Protein AF-A0A2H0QQH8-F1 (afdb_monomer_lite)

Structure (mmCIF, N/CA/C/O backbone):
data_AF-A0A2H0QQH8-F1
#
_entry.id   AF-A0A2H0QQH8-F1
#
loop_
_atom_site.group_PDB
_atom_site.id
_atom_site.type_symbol
_atom_site.label_atom_id
_atom_site.label_alt_id
_atom_site.label_comp_id
_atom_site.label_asym_id
_atom_site.label_entity_id
_atom_site.label_seq_id
_atom_site.pdbx_PDB_ins_code
_atom_site.Cartn_x
_atom_site.Cartn_y
_atom_site.Cartn_z
_atom_site.occupancy
_atom_site.B_iso_or_equiv
_atom_site.auth_seq_id
_atom_site.auth_comp_id
_atom_site.auth_asym_id
_atom_site.auth_atom_id
_atom_site.pdbx_PDB_model_num
ATOM 1 N N . MET A 1 1 ? -56.353 -37.636 34.620 1.00 41.72 1 MET A N 1
ATOM 2 C CA . MET A 1 1 ? -55.478 -37.138 33.535 1.00 41.72 1 MET A CA 1
ATOM 3 C C . MET A 1 1 ? -55.212 -35.662 33.787 1.00 41.72 1 MET A C 1
ATOM 5 O O . MET A 1 1 ? -56.107 -34.849 33.610 1.00 41.72 1 MET A O 1
ATOM 9 N N . ALA A 1 2 ? -54.040 -35.336 34.336 1.00 43.81 2 ALA A N 1
ATOM 10 C CA . ALA A 1 2 ? -53.692 -33.980 34.748 1.00 43.81 2 ALA A CA 1
ATOM 11 C C . ALA A 1 2 ? -53.151 -33.189 33.550 1.00 43.81 2 ALA A C 1
ATOM 13 O O . ALA A 1 2 ? -52.056 -33.462 33.059 1.00 43.81 2 ALA A O 1
ATOM 14 N N . ALA A 1 3 ? -53.923 -32.209 33.084 1.00 53.69 3 ALA A N 1
ATOM 15 C CA . ALA A 1 3 ? -53.456 -31.213 32.134 1.00 53.69 3 ALA A CA 1
ATOM 16 C C . ALA A 1 3 ? -52.394 -30.338 32.822 1.00 53.69 3 ALA A C 1
ATOM 18 O O . ALA A 1 3 ? -52.712 -29.470 33.637 1.00 53.69 3 ALA A O 1
ATOM 19 N N . ARG A 1 4 ? -51.112 -30.594 32.529 1.00 53.16 4 ARG A N 1
ATOM 20 C CA . ARG A 1 4 ? -50.001 -29.728 32.942 1.00 53.16 4 ARG A CA 1
ATOM 21 C C . ARG A 1 4 ? -50.164 -28.368 32.264 1.00 53.16 4 ARG A C 1
ATOM 23 O O . ARG A 1 4 ? -49.861 -28.195 31.088 1.00 53.16 4 ARG A O 1
ATOM 30 N N . LYS A 1 5 ? -50.657 -27.409 33.042 1.00 56.50 5 LYS A N 1
ATOM 31 C CA . LYS A 1 5 ? -50.726 -25.982 32.732 1.00 56.50 5 LYS A CA 1
ATOM 32 C C . LYS A 1 5 ? -49.295 -25.471 32.515 1.00 56.50 5 LYS A C 1
ATOM 34 O O . LYS A 1 5 ? -48.563 -25.261 33.477 1.00 56.50 5 LYS A O 1
ATOM 39 N N . LYS A 1 6 ? -48.878 -25.329 31.254 1.00 58.06 6 LYS A N 1
ATOM 40 C CA . LYS A 1 6 ? -47.617 -24.684 30.862 1.00 58.06 6 LYS A CA 1
ATOM 41 C C . LYS A 1 6 ? -47.768 -23.193 31.189 1.00 58.06 6 LYS A C 1
ATOM 43 O O . LYS A 1 6 ? -48.377 -22.448 30.429 1.00 58.06 6 LYS A O 1
ATOM 48 N N . GLN A 1 7 ? -47.368 -22.800 32.397 1.00 55.66 7 GLN A N 1
ATOM 49 C CA . GLN A 1 7 ? -47.379 -21.404 32.825 1.00 55.66 7 GLN A CA 1
ATOM 50 C C . GLN A 1 7 ? -46.364 -20.626 31.986 1.00 55.66 7 GLN A C 1
ATOM 52 O O . GLN A 1 7 ? -45.217 -21.034 31.841 1.00 55.66 7 GLN A O 1
ATOM 57 N N . ASN A 1 8 ? -46.840 -19.529 31.406 1.00 56.12 8 ASN A N 1
ATOM 58 C CA . ASN A 1 8 ? -46.080 -18.584 30.605 1.00 56.12 8 ASN A CA 1
ATOM 59 C C . ASN A 1 8 ? -44.940 -17.970 31.434 1.00 56.12 8 ASN A C 1
ATOM 61 O O . ASN A 1 8 ? -45.173 -17.048 32.213 1.00 56.12 8 ASN A O 1
ATOM 65 N N . GLU A 1 9 ? -43.710 -18.438 31.241 1.00 56.53 9 GLU A N 1
ATOM 66 C CA . GLU A 1 9 ? -42.506 -17.689 31.609 1.00 56.53 9 GLU A CA 1
ATOM 67 C C . GLU A 1 9 ? -42.153 -16.716 30.478 1.00 56.53 9 GLU A C 1
ATOM 69 O O . GLU A 1 9 ? -41.219 -16.931 29.719 1.00 56.53 9 GLU A O 1
ATOM 74 N N . PHE A 1 10 ? -42.910 -15.628 30.357 1.00 56.72 10 PHE A N 1
ATOM 75 C CA . PHE A 1 10 ? -42.418 -14.414 29.702 1.00 56.72 10 PHE A CA 1
ATOM 76 C C . PHE A 1 10 ? -42.265 -13.361 30.794 1.00 56.72 10 PHE A C 1
ATOM 78 O O . PHE A 1 10 ? -43.148 -12.539 31.043 1.00 56.72 10 PHE A O 1
ATOM 85 N N . LYS A 1 11 ? -41.159 -13.471 31.538 1.00 59.09 11 LYS A N 1
ATOM 86 C CA . LYS A 1 11 ? -40.723 -12.451 32.493 1.00 59.09 11 LYS A CA 1
ATOM 87 C C . LYS A 1 11 ? -40.411 -11.182 31.698 1.00 59.09 11 LYS A C 1
ATOM 89 O O . LYS A 1 11 ? -39.535 -11.213 30.854 1.00 59.09 11 LYS A O 1
ATOM 94 N N . ASN A 1 12 ? -41.154 -10.107 31.962 1.00 64.25 12 ASN A N 1
ATOM 95 C CA . ASN A 1 12 ? -40.902 -8.712 31.566 1.00 64.25 12 ASN A CA 1
ATOM 96 C C . ASN A 1 12 ? -39.678 -8.458 30.649 1.00 64.25 12 ASN A C 1
ATOM 98 O O . ASN A 1 12 ? -38.614 -8.073 31.117 1.00 64.25 12 ASN A O 1
ATOM 102 N N . GLU A 1 13 ? -39.889 -8.536 29.335 1.00 68.94 13 GLU A N 1
ATOM 103 C CA . GLU A 1 13 ? -38.943 -8.130 28.271 1.00 68.94 13 GLU A CA 1
ATOM 104 C C . GLU A 1 13 ? -38.786 -6.592 28.156 1.00 68.94 13 GLU A C 1
ATOM 106 O O . GLU A 1 13 ? -38.030 -6.063 27.336 1.00 68.94 13 GLU A O 1
ATOM 111 N N . LYS A 1 14 ? -39.530 -5.826 28.969 1.00 69.25 14 LYS A N 1
ATOM 112 C CA . LYS A 1 14 ? -39.480 -4.359 28.989 1.00 69.25 14 LYS A CA 1
ATOM 113 C C . LYS A 1 14 ? -38.137 -3.898 29.557 1.00 69.25 14 LYS A C 1
ATOM 115 O O . LYS A 1 14 ? -37.960 -3.848 30.768 1.00 69.25 14 LYS A O 1
ATOM 120 N N . GLY A 1 15 ? -37.212 -3.542 28.671 1.00 72.75 15 GLY A N 1
ATOM 121 C CA . GLY A 1 15 ? -35.883 -3.027 29.019 1.00 72.75 15 GLY A CA 1
ATOM 122 C C . GLY A 1 15 ? -34.725 -3.891 28.524 1.00 72.75 15 GLY A C 1
ATOM 123 O O . GLY A 1 15 ? -33.603 -3.393 28.471 1.00 72.75 15 GLY A O 1
ATOM 124 N N . GLN A 1 16 ? -34.987 -5.122 28.069 1.00 84.50 16 GLN A N 1
ATOM 125 C CA . GLN A 1 16 ? -33.960 -5.978 27.466 1.00 84.50 16 GLN A CA 1
ATOM 126 C C . GLN A 1 16 ? -33.344 -5.318 26.229 1.00 84.50 16 GLN A C 1
ATOM 128 O O . GLN A 1 16 ? -32.126 -5.239 26.128 1.00 84.50 16 GLN A O 1
ATOM 133 N N . ALA A 1 17 ? -34.171 -4.724 25.365 1.00 87.62 17 ALA A N 1
ATOM 134 C CA . ALA A 1 17 ? -33.704 -3.998 24.183 1.00 87.62 17 ALA A CA 1
ATOM 135 C C . ALA A 1 17 ? -32.832 -2.771 24.521 1.00 87.62 17 ALA A C 1
ATOM 137 O O . ALA A 1 17 ? -31.917 -2.436 23.775 1.00 87.62 17 ALA A O 1
ATOM 138 N N . LEU A 1 18 ? -33.089 -2.100 25.651 1.00 87.62 18 LEU A N 1
ATOM 139 C CA . LEU A 1 18 ? -32.275 -0.963 26.091 1.00 87.62 18 LEU A CA 1
ATOM 140 C C . LEU A 1 18 ? -30.903 -1.439 26.585 1.00 87.62 18 LEU A C 1
ATOM 142 O O . LEU A 1 18 ? -29.883 -0.845 26.249 1.00 87.62 18 LEU A O 1
ATOM 146 N N . PHE A 1 19 ? -30.879 -2.526 27.359 1.00 89.06 19 PHE A N 1
ATOM 147 C CA . PHE A 1 19 ? -29.640 -3.147 27.820 1.00 89.06 19 PHE A CA 1
ATOM 148 C C . PHE A 1 19 ? -28.813 -3.686 26.646 1.00 89.06 19 PHE A C 1
ATOM 150 O O . PHE A 1 19 ? -27.620 -3.411 26.547 1.00 89.06 19 PHE A O 1
ATOM 157 N N . GLU A 1 20 ? -29.466 -4.382 25.718 1.00 88.81 20 GLU A N 1
ATOM 158 C CA . GLU A 1 20 ? -28.867 -4.908 24.496 1.00 88.81 20 GLU A CA 1
ATOM 159 C C . GLU A 1 20 ? -28.252 -3.785 23.644 1.00 88.81 20 GLU A C 1
ATOM 161 O O . GLU A 1 20 ? -27.102 -3.890 23.220 1.00 88.81 20 GLU A O 1
ATOM 166 N N . LEU A 1 21 ? -28.951 -2.655 23.487 1.00 90.31 21 LEU A N 1
ATOM 167 C CA . LEU A 1 21 ? -28.426 -1.481 22.789 1.00 90.31 21 LEU A CA 1
ATOM 168 C C . LEU A 1 21 ? -27.178 -0.901 23.470 1.00 90.31 21 LEU A C 1
ATOM 170 O O . LEU A 1 21 ? -26.209 -0.590 22.783 1.00 90.31 21 LEU A O 1
ATOM 174 N N . ILE A 1 22 ? -27.175 -0.763 24.800 1.00 92.19 22 ILE A N 1
ATOM 175 C CA . ILE A 1 22 ? -26.024 -0.228 25.550 1.00 92.19 22 ILE A CA 1
ATOM 176 C C . ILE A 1 22 ? -24.794 -1.130 25.385 1.00 92.19 22 ILE A C 1
ATOM 178 O O . ILE A 1 22 ? -23.678 -0.627 25.263 1.00 92.19 22 ILE A O 1
ATOM 182 N N . VAL A 1 23 ? -24.993 -2.449 25.340 1.00 90.31 23 VAL A N 1
ATOM 183 C CA . VAL A 1 23 ? -23.909 -3.423 25.157 1.00 90.31 23 VAL A CA 1
ATOM 184 C C . VAL A 1 23 ? -23.419 -3.467 23.704 1.00 90.31 23 VAL A C 1
ATOM 186 O O . VAL A 1 23 ? -22.214 -3.566 23.474 1.00 90.31 23 VAL A O 1
ATOM 189 N N . PHE A 1 24 ? -24.307 -3.353 22.712 1.00 93.50 24 PHE A N 1
ATOM 190 C CA . PHE A 1 24 ? -23.922 -3.424 21.297 1.00 93.50 24 PHE A CA 1
ATOM 191 C C . PHE A 1 24 ? -23.419 -2.107 20.703 1.00 93.50 24 PHE A C 1
ATOM 193 O O . PHE A 1 24 ? -22.660 -2.129 19.733 1.00 93.50 24 PHE A O 1
ATOM 200 N N . LEU A 1 25 ? -23.798 -0.955 21.255 1.00 92.19 25 LEU A N 1
ATOM 201 C CA . LEU A 1 25 ? -23.405 0.347 20.713 1.00 92.19 25 LEU A CA 1
ATOM 202 C C . LEU A 1 25 ? -21.871 0.537 20.630 1.00 92.19 25 LEU A C 1
ATOM 204 O O . LEU A 1 25 ? -21.399 0.949 19.568 1.00 92.19 25 LEU A O 1
ATOM 208 N N . PRO A 1 26 ? -21.061 0.180 21.647 1.00 88.69 26 PRO A N 1
ATOM 209 C CA . PRO A 1 26 ? -19.601 0.244 21.545 1.00 88.69 26 PRO A CA 1
ATOM 210 C C . PRO A 1 26 ? -19.036 -0.632 20.418 1.00 88.69 26 PRO A C 1
ATOM 212 O O . PRO A 1 26 ? -18.129 -0.207 19.701 1.00 88.69 26 PRO A O 1
ATOM 215 N N . LEU A 1 27 ? -19.607 -1.825 20.215 1.00 89.62 27 LEU A N 1
ATOM 216 C CA . LEU A 1 27 ? -19.212 -2.732 19.136 1.00 89.62 27 LEU A CA 1
ATOM 217 C C . LEU A 1 27 ? -19.518 -2.126 17.758 1.00 8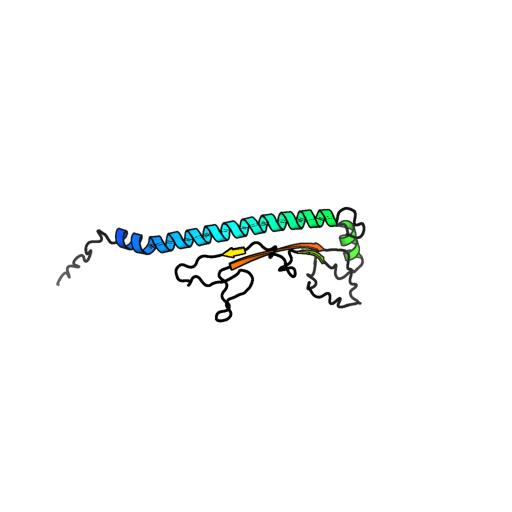9.62 27 LEU A C 1
ATOM 219 O O . LEU A 1 27 ? -18.689 -2.197 16.852 1.00 89.62 27 LEU A O 1
ATOM 223 N N . MET A 1 28 ? -20.681 -1.489 17.608 1.00 91.19 28 MET A N 1
ATOM 224 C CA . MET A 1 28 ? -21.084 -0.819 16.366 1.00 91.19 28 MET A CA 1
ATOM 225 C C . MET A 1 28 ? -20.186 0.377 16.039 1.00 91.19 28 MET A C 1
ATOM 227 O O . MET A 1 28 ? -19.764 0.533 14.893 1.00 91.19 28 MET A O 1
ATOM 231 N N . ILE A 1 29 ? -19.852 1.201 17.037 1.00 90.31 29 ILE A N 1
ATOM 232 C CA . ILE A 1 29 ? -18.941 2.342 16.858 1.00 90.31 29 ILE A CA 1
ATOM 233 C C . ILE A 1 29 ? -17.555 1.849 16.431 1.00 90.31 29 ILE A C 1
ATOM 235 O O . ILE A 1 29 ? -16.974 2.390 15.495 1.00 90.31 29 ILE A O 1
ATOM 239 N N . PHE A 1 30 ? -17.049 0.790 17.058 1.00 88.00 30 PHE A N 1
ATOM 240 C CA . PHE A 1 30 ? -15.766 0.191 16.696 1.00 88.00 30 PHE A CA 1
ATOM 241 C C . PHE A 1 30 ? -15.745 -0.407 15.284 1.00 88.00 30 PHE A C 1
ATOM 243 O O . PHE A 1 30 ? -14.799 -0.207 14.526 1.00 88.00 30 PHE A O 1
ATOM 250 N N . MET A 1 31 ? -16.808 -1.099 14.884 1.00 89.44 31 MET A N 1
ATOM 251 C CA . MET A 1 31 ? -16.949 -1.568 13.504 1.00 89.44 31 MET A CA 1
ATOM 252 C C . MET A 1 31 ? -16.915 -0.398 12.512 1.00 89.44 31 MET A C 1
ATOM 254 O O . MET A 1 31 ? -16.255 -0.478 11.476 1.00 89.44 31 MET A O 1
ATOM 258 N N . LEU A 1 32 ? -17.575 0.714 12.845 1.00 90.75 32 LEU A N 1
ATOM 259 C CA . LEU A 1 32 ? -17.592 1.910 12.008 1.00 90.75 32 LEU A CA 1
ATOM 260 C C . LEU A 1 32 ? -16.204 2.556 11.886 1.00 90.75 32 LEU A C 1
ATOM 262 O O . LEU A 1 32 ? -15.831 2.969 10.786 1.00 90.75 32 LEU A O 1
ATOM 266 N N . THR A 1 33 ? -15.411 2.602 12.963 1.00 88.62 33 THR A N 1
ATOM 267 C CA . THR A 1 33 ? -14.036 3.122 12.889 1.00 88.62 33 THR A CA 1
ATOM 268 C C . THR A 1 33 ? -13.144 2.243 12.016 1.00 88.62 33 THR A C 1
ATOM 270 O O . THR A 1 33 ? -12.398 2.779 11.196 1.00 88.62 33 THR A O 1
ATOM 273 N N . ILE A 1 34 ? -13.264 0.912 12.103 1.00 88.19 34 ILE A N 1
ATOM 274 C CA . ILE A 1 34 ? -12.534 -0.009 11.217 1.00 88.19 34 ILE A CA 1
ATOM 275 C C . ILE A 1 34 ? -12.914 0.236 9.758 1.00 88.19 34 ILE A C 1
ATOM 277 O O . ILE A 1 34 ? -12.028 0.400 8.919 1.00 88.19 34 ILE A O 1
ATOM 281 N N . ILE A 1 35 ? -14.213 0.290 9.447 1.00 91.50 35 ILE A N 1
ATOM 282 C CA . ILE A 1 35 ? -14.697 0.517 8.078 1.00 91.50 35 ILE A CA 1
ATOM 283 C C . ILE A 1 35 ? -14.142 1.832 7.526 1.00 91.50 35 ILE A C 1
ATOM 285 O O . ILE A 1 35 ? -13.678 1.870 6.387 1.00 91.50 35 ILE A O 1
ATOM 289 N N . TYR A 1 36 ? -14.135 2.895 8.331 1.00 90.00 36 TYR A N 1
ATOM 290 C CA . TYR A 1 36 ? -13.599 4.189 7.920 1.00 90.00 36 TYR A CA 1
ATOM 291 C C . TYR A 1 36 ? -12.085 4.137 7.658 1.00 90.00 36 TYR A C 1
ATOM 293 O O . TYR A 1 36 ? -11.620 4.578 6.605 1.00 90.00 36 TYR A O 1
ATOM 301 N N . THR A 1 37 ? -11.307 3.553 8.573 1.00 88.50 37 THR A N 1
ATOM 302 C CA . THR A 1 37 ? -9.847 3.427 8.431 1.00 88.50 37 THR A CA 1
ATOM 303 C C . THR A 1 37 ? -9.465 2.568 7.226 1.00 88.50 37 THR A C 1
ATOM 305 O O . THR A 1 37 ? -8.593 2.954 6.445 1.00 88.50 37 THR A O 1
ATOM 308 N N . VAL A 1 38 ? -10.140 1.433 7.028 1.00 88.62 38 VAL A N 1
ATOM 309 C CA . VAL A 1 38 ? -9.930 0.552 5.870 1.00 88.62 38 VAL A CA 1
ATOM 310 C C . VAL A 1 38 ? -10.377 1.232 4.574 1.00 88.62 38 VAL A C 1
ATOM 312 O O . VAL A 1 38 ? -9.675 1.163 3.570 1.00 88.62 38 VAL A O 1
ATOM 315 N N . GLY A 1 39 ? -11.499 1.952 4.579 1.00 90.38 39 GLY A N 1
ATOM 316 C CA . GLY A 1 39 ? -11.954 2.713 3.414 1.00 90.38 39 GLY A CA 1
ATOM 317 C C . GLY A 1 39 ? -10.936 3.770 2.974 1.00 90.38 39 GLY A C 1
ATOM 318 O O . GLY A 1 39 ? -10.625 3.888 1.785 1.00 90.38 39 GLY A O 1
ATOM 319 N N . ASN A 1 40 ? -10.349 4.489 3.933 1.00 88.75 40 ASN A N 1
ATOM 320 C CA . ASN A 1 40 ? -9.291 5.461 3.658 1.00 88.75 40 ASN A CA 1
ATOM 321 C C . ASN A 1 40 ? -8.024 4.803 3.107 1.00 88.75 40 ASN A C 1
ATOM 323 O O . ASN A 1 40 ? -7.417 5.337 2.174 1.00 88.75 40 ASN A O 1
ATOM 327 N N . SER A 1 41 ? -7.645 3.641 3.645 1.00 89.06 41 SER A N 1
ATOM 328 C CA . SER A 1 41 ? -6.477 2.901 3.172 1.00 89.06 41 SER A CA 1
ATOM 329 C C . SER A 1 41 ? -6.674 2.432 1.723 1.00 89.06 41 SER A C 1
ATOM 331 O O . SER A 1 41 ? -5.831 2.694 0.864 1.00 89.06 41 SER A O 1
ATOM 333 N N . ILE A 1 42 ? -7.842 1.880 1.386 1.00 89.19 42 ILE A N 1
ATOM 334 C CA . ILE A 1 42 ? -8.185 1.482 0.013 1.00 89.19 42 ILE A CA 1
ATOM 335 C C . ILE A 1 42 ? -8.105 2.675 -0.950 1.00 89.19 42 ILE A C 1
ATOM 337 O O . ILE A 1 42 ? -7.502 2.569 -2.021 1.00 89.19 42 ILE A O 1
ATOM 341 N N . ASN A 1 43 ? -8.664 3.828 -0.575 1.00 90.69 43 ASN A N 1
ATOM 342 C CA . ASN A 1 43 ? -8.626 5.023 -1.421 1.00 90.69 43 ASN A CA 1
ATOM 343 C C . ASN A 1 43 ? -7.182 5.487 -1.691 1.00 90.69 43 ASN A C 1
ATOM 345 O O . ASN A 1 43 ? -6.810 5.778 -2.832 1.00 90.69 43 ASN A O 1
ATOM 349 N N . ALA A 1 44 ? -6.327 5.488 -0.668 1.00 87.50 44 ALA A N 1
ATOM 350 C CA . ALA A 1 44 ? -4.921 5.814 -0.862 1.00 87.50 44 ALA A CA 1
ATOM 351 C C . ALA A 1 44 ? -4.181 4.800 -1.732 1.00 87.50 44 ALA A C 1
ATOM 353 O O . ALA A 1 44 ? -3.398 5.220 -2.582 1.00 87.50 44 ALA A O 1
ATOM 354 N N . SER A 1 45 ? -4.471 3.503 -1.600 1.00 87.25 45 SER A N 1
ATOM 355 C CA . SER A 1 45 ? -3.920 2.475 -2.491 1.00 87.25 45 SER A CA 1
ATOM 356 C C . SER A 1 45 ? -4.259 2.758 -3.955 1.00 87.25 45 SER A C 1
ATOM 358 O O . SER A 1 45 ? -3.373 2.784 -4.809 1.00 87.25 45 SER A O 1
ATOM 360 N N . ILE A 1 46 ? -5.521 3.079 -4.251 1.00 90.06 46 ILE A N 1
ATOM 361 C CA . ILE A 1 46 ? -5.968 3.403 -5.612 1.00 90.06 46 ILE A CA 1
ATOM 362 C C . ILE A 1 46 ? -5.205 4.611 -6.168 1.00 90.06 46 ILE A C 1
ATOM 364 O O . ILE A 1 46 ? -4.774 4.607 -7.325 1.00 90.06 46 ILE A O 1
ATOM 368 N N . ASN A 1 47 ? -5.031 5.653 -5.358 1.00 89.25 47 ASN A N 1
ATOM 369 C CA . ASN A 1 47 ? -4.324 6.855 -5.789 1.00 89.25 47 ASN A CA 1
ATOM 370 C C . ASN A 1 47 ? -2.823 6.605 -5.973 1.00 89.25 47 ASN A C 1
ATOM 372 O O . ASN A 1 47 ? -2.256 7.082 -6.958 1.00 89.25 47 ASN A O 1
ATOM 376 N N . GLN A 1 48 ? -2.201 5.800 -5.108 1.00 86.19 48 GLN A N 1
ATOM 377 C CA . GLN A 1 48 ? -0.817 5.368 -5.285 1.00 86.19 48 GLN A CA 1
ATOM 378 C C . GLN A 1 48 ? -0.640 4.582 -6.591 1.00 86.19 48 GLN A C 1
ATOM 380 O O . GLN A 1 48 ? 0.229 4.948 -7.376 1.00 86.19 48 GLN A O 1
ATOM 385 N N . VAL A 1 49 ? -1.502 3.603 -6.903 1.00 87.81 49 VAL A N 1
ATOM 386 C CA . VAL A 1 49 ? -1.433 2.855 -8.177 1.00 87.81 49 VAL A CA 1
ATOM 387 C C . VAL A 1 49 ? -1.554 3.791 -9.382 1.00 87.81 49 VAL A C 1
ATOM 389 O O . VAL A 1 49 ? -0.782 3.674 -10.334 1.00 87.81 49 VAL A O 1
ATOM 392 N N . LYS A 1 50 ? -2.496 4.744 -9.359 1.00 90.50 50 LYS A N 1
ATOM 393 C CA . LYS A 1 50 ? -2.669 5.723 -10.449 1.00 90.50 50 LYS A CA 1
ATOM 394 C C . LYS A 1 50 ? -1.416 6.577 -10.646 1.00 90.50 50 LYS A C 1
ATOM 396 O O . LYS A 1 50 ? -0.998 6.787 -11.786 1.00 90.50 50 LYS A O 1
ATOM 401 N N . ALA A 1 51 ? -0.817 7.050 -9.553 1.00 88.00 51 ALA A N 1
ATOM 402 C CA . ALA A 1 51 ? 0.413 7.830 -9.590 1.00 88.00 51 ALA A CA 1
ATOM 403 C C . ALA A 1 51 ? 1.589 6.998 -10.120 1.00 88.00 51 ALA A C 1
ATOM 405 O O . ALA A 1 51 ? 2.246 7.423 -11.070 1.00 88.00 51 ALA A O 1
ATOM 406 N N . THR A 1 52 ? 1.803 5.790 -9.585 1.00 86.31 52 THR A N 1
ATOM 407 C CA . THR A 1 52 ? 2.878 4.883 -10.017 1.00 86.31 52 THR A CA 1
ATOM 408 C C . THR A 1 52 ? 2.735 4.521 -11.489 1.00 86.31 52 THR A C 1
ATOM 410 O O . THR A 1 52 ? 3.707 4.600 -12.232 1.00 86.31 52 THR A O 1
ATOM 413 N N . ARG A 1 53 ? 1.519 4.207 -11.951 1.00 87.50 53 ARG A N 1
ATOM 414 C CA . ARG A 1 53 ? 1.244 3.913 -13.363 1.00 87.50 53 ARG A CA 1
ATOM 415 C C . ARG A 1 53 ? 1.559 5.100 -14.268 1.00 87.50 53 ARG A C 1
ATOM 417 O O . ARG A 1 53 ? 2.200 4.936 -15.303 1.00 87.50 53 ARG A O 1
ATOM 424 N N . ARG A 1 54 ? 1.112 6.305 -13.903 1.00 86.88 54 ARG A N 1
ATOM 425 C CA . ARG A 1 54 ? 1.379 7.514 -14.697 1.00 86.88 54 ARG A C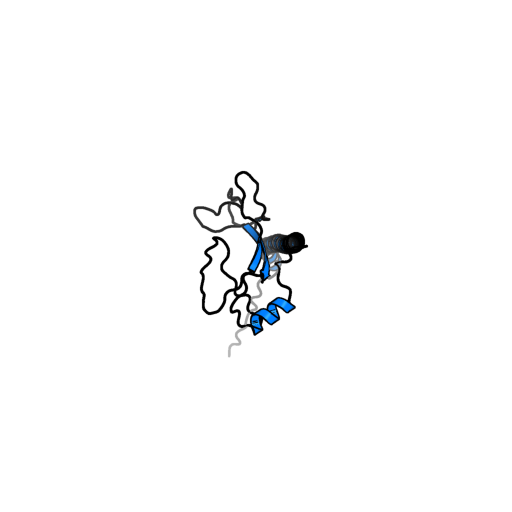A 1
ATOM 426 C C . ARG A 1 54 ? 2.873 7.824 -14.751 1.00 86.88 54 ARG A C 1
ATOM 428 O O . ARG A 1 54 ? 3.378 8.171 -15.814 1.00 86.88 54 ARG A O 1
ATOM 435 N N . TYR A 1 55 ? 3.562 7.685 -13.624 1.00 86.50 55 TYR A N 1
ATOM 436 C CA . TYR A 1 55 ? 5.001 7.891 -13.540 1.00 86.50 55 TYR A CA 1
ATOM 437 C C . TYR A 1 55 ? 5.775 6.846 -14.353 1.00 86.50 55 TYR A C 1
ATOM 439 O O . TYR A 1 55 ? 6.673 7.210 -15.105 1.00 86.50 55 TYR A O 1
ATOM 447 N N . PHE A 1 56 ? 5.360 5.577 -14.304 1.00 87.50 56 PHE A N 1
ATOM 448 C CA . PHE A 1 56 ? 5.911 4.520 -15.148 1.00 87.50 56 PHE A CA 1
ATOM 449 C C . PHE A 1 56 ? 5.837 4.892 -16.634 1.00 87.50 56 PHE A C 1
ATOM 451 O O . PHE A 1 56 ? 6.855 4.890 -17.318 1.00 87.50 56 PHE A O 1
ATOM 458 N N . TYR A 1 57 ? 4.660 5.287 -17.134 1.00 85.94 57 TYR A N 1
ATOM 459 C CA . TYR A 1 57 ? 4.520 5.661 -18.547 1.00 85.94 57 TYR A CA 1
ATOM 460 C C . TYR A 1 57 ? 5.247 6.951 -18.914 1.00 85.94 57 TYR A C 1
ATOM 462 O O . TYR A 1 57 ? 5.658 7.117 -20.059 1.00 85.94 57 TYR A O 1
ATOM 470 N N . TYR A 1 58 ? 5.420 7.861 -17.958 1.00 86.69 58 TYR A N 1
ATOM 471 C CA . TYR A 1 58 ? 6.259 9.035 -18.155 1.00 86.69 58 TYR A CA 1
ATOM 472 C C . TYR A 1 58 ? 7.729 8.645 -18.362 1.00 86.69 58 TYR A C 1
ATOM 474 O O . TYR A 1 58 ? 8.349 9.153 -19.290 1.00 86.69 58 TYR A O 1
ATOM 482 N N . LEU A 1 59 ? 8.260 7.713 -17.561 1.00 82.56 59 LEU A N 1
ATOM 483 C CA . LEU A 1 59 ? 9.622 7.188 -17.727 1.00 82.56 59 LEU A CA 1
ATOM 484 C C . LEU A 1 59 ? 9.777 6.336 -18.993 1.00 82.56 59 LEU A C 1
ATOM 486 O O . LEU A 1 59 ? 10.810 6.382 -19.651 1.00 82.56 59 LEU A O 1
ATOM 490 N N . ALA A 1 60 ? 8.744 5.571 -19.344 1.00 81.69 60 ALA A N 1
ATOM 491 C CA . ALA A 1 60 ? 8.704 4.756 -20.553 1.00 81.69 60 ALA A CA 1
ATOM 492 C C . ALA A 1 60 ? 8.635 5.592 -21.841 1.00 81.69 60 ALA A C 1
ATOM 494 O O . ALA A 1 60 ? 8.998 5.115 -22.917 1.00 81.69 60 ALA A O 1
ATOM 495 N N . LYS A 1 61 ? 8.145 6.835 -21.761 1.00 81.94 61 LYS A N 1
ATOM 496 C CA . LYS A 1 61 ? 7.948 7.690 -22.931 1.00 81.94 61 LYS A CA 1
ATOM 497 C C . LYS A 1 61 ? 9.290 7.993 -23.598 1.00 81.94 61 LYS A C 1
ATOM 499 O O . LYS A 1 61 ? 10.132 8.680 -23.032 1.00 81.94 61 LYS A O 1
ATOM 504 N N . GLY A 1 62 ? 9.445 7.543 -24.841 1.00 73.62 62 GLY A N 1
ATOM 505 C CA . GLY A 1 62 ? 10.669 7.749 -25.621 1.00 73.62 62 GLY A CA 1
ATOM 506 C C . GLY A 1 62 ? 11.768 6.721 -25.347 1.00 73.62 62 GLY A C 1
ATOM 507 O O . GLY A 1 62 ? 12.861 6.863 -25.887 1.00 73.62 62 GLY A O 1
ATOM 508 N N . ASN A 1 63 ? 11.493 5.682 -24.553 1.00 76.50 63 ASN A N 1
ATOM 509 C CA . ASN A 1 63 ? 12.373 4.527 -24.465 1.00 76.50 63 ASN A CA 1
ATOM 510 C C . ASN A 1 63 ? 12.039 3.539 -25.593 1.00 76.50 63 ASN A C 1
ATOM 512 O O . ASN A 1 63 ? 11.059 2.805 -25.510 1.00 76.50 63 ASN A O 1
ATOM 516 N N . SER A 1 64 ? 12.869 3.519 -26.637 1.00 71.25 64 SER A N 1
ATOM 517 C CA . SER A 1 64 ? 12.715 2.649 -27.813 1.00 71.25 64 SER A CA 1
ATOM 518 C C . SER A 1 64 ? 12.969 1.167 -27.540 1.00 71.25 64 SER A C 1
ATOM 520 O O . SER A 1 64 ? 12.825 0.356 -28.447 1.00 71.25 64 SER A O 1
ATOM 522 N N . ARG A 1 65 ? 13.442 0.821 -26.341 1.00 68.44 65 ARG A N 1
ATOM 523 C CA . ARG A 1 65 ? 13.760 -0.560 -25.985 1.00 68.44 65 ARG A CA 1
ATOM 524 C C . ARG A 1 65 ? 12.571 -1.294 -25.350 1.00 68.44 65 ARG A C 1
ATOM 526 O O . ARG A 1 65 ? 12.566 -2.518 -25.328 1.00 68.44 65 ARG A O 1
ATOM 533 N N . LEU A 1 66 ? 11.531 -0.565 -24.926 1.00 71.31 66 LEU A N 1
ATOM 534 C CA . LEU A 1 66 ? 10.304 -1.183 -24.433 1.00 71.31 66 LEU A CA 1
ATOM 535 C C . LEU A 1 66 ? 9.560 -1.869 -25.588 1.00 71.31 66 LEU A C 1
ATOM 537 O O . LEU A 1 66 ? 9.243 -1.193 -26.567 1.00 71.31 66 LEU A O 1
ATOM 541 N N . PRO A 1 67 ? 9.259 -3.171 -25.472 1.00 67.38 67 PRO A N 1
ATOM 542 C CA . PRO A 1 67 ? 8.671 -3.930 -26.562 1.00 67.38 67 PRO A CA 1
ATOM 543 C C . PRO A 1 67 ? 7.186 -3.580 -26.718 1.00 67.38 67 PRO A C 1
ATOM 545 O O . PRO A 1 67 ? 6.457 -3.457 -25.727 1.00 67.38 67 PRO A O 1
ATOM 548 N N . ASP A 1 68 ? 6.728 -3.422 -27.961 1.00 69.81 68 ASP A N 1
ATOM 549 C CA . ASP A 1 68 ? 5.302 -3.282 -28.256 1.00 69.81 68 ASP A CA 1
ATOM 550 C C . ASP A 1 68 ? 4.627 -4.665 -28.302 1.00 69.81 68 ASP A C 1
ATOM 552 O O . ASP A 1 68 ? 5.264 -5.714 -28.393 1.00 69.81 68 ASP A O 1
ATOM 556 N N . LYS A 1 69 ? 3.295 -4.699 -28.248 1.00 67.19 69 LYS A N 1
ATOM 557 C CA . LYS A 1 69 ? 2.496 -5.929 -28.286 1.00 67.19 69 LYS A CA 1
ATOM 558 C C . LYS A 1 69 ? 2.804 -6.795 -29.517 1.00 67.19 69 LYS A C 1
ATOM 560 O O . LYS A 1 69 ? 2.715 -8.020 -29.427 1.00 67.19 69 LYS A O 1
ATOM 565 N N . LEU A 1 70 ? 3.132 -6.166 -30.647 1.00 71.38 70 LEU A N 1
ATOM 566 C CA . LEU A 1 70 ? 3.532 -6.857 -31.873 1.00 71.38 70 LEU A CA 1
ATOM 567 C C . LEU A 1 70 ? 4.880 -7.561 -31.689 1.00 71.38 70 LEU A C 1
ATOM 569 O O . LEU A 1 70 ? 4.953 -8.765 -31.937 1.00 71.38 70 LEU A O 1
ATOM 573 N N . ASP A 1 71 ? 5.870 -6.860 -31.137 1.00 70.81 71 ASP A N 1
ATOM 574 C CA . ASP A 1 71 ? 7.196 -7.411 -30.846 1.00 70.81 71 ASP A CA 1
ATOM 575 C C . ASP A 1 71 ? 7.089 -8.609 -29.894 1.00 70.81 71 ASP A C 1
ATOM 577 O O . ASP A 1 71 ? 7.609 -9.681 -30.191 1.00 70.81 71 ASP A O 1
ATOM 581 N N . LEU A 1 72 ? 6.315 -8.492 -28.801 1.00 70.06 72 LEU A N 1
ATOM 582 C CA . LEU A 1 72 ? 6.080 -9.622 -27.890 1.00 70.06 72 LEU A CA 1
ATOM 583 C C . LEU A 1 72 ? 5.512 -10.843 -28.625 1.00 70.06 72 LEU A C 1
ATOM 585 O O . LEU A 1 72 ? 5.945 -11.967 -28.375 1.00 70.06 72 LEU A O 1
ATOM 589 N N . SER A 1 73 ? 4.538 -10.645 -29.518 1.00 71.56 73 SER A N 1
ATOM 590 C CA . SER A 1 73 ? 3.909 -11.754 -30.242 1.00 71.56 73 SER A CA 1
ATOM 591 C C . SER A 1 73 ? 4.868 -12.452 -31.212 1.00 71.56 73 SER A C 1
ATOM 593 O O . SER A 1 73 ? 4.835 -13.678 -31.322 1.00 71.56 73 SER A O 1
ATOM 595 N N . GLU A 1 74 ? 5.758 -11.697 -31.855 1.00 75.31 74 GLU A N 1
ATOM 596 C CA . GLU A 1 74 ? 6.803 -12.223 -32.736 1.00 75.31 74 GLU A CA 1
ATOM 597 C C . GLU A 1 74 ? 7.889 -12.962 -31.937 1.00 75.31 74 GLU A C 1
ATOM 599 O O . GLU A 1 74 ? 8.351 -14.040 -32.318 1.00 75.31 74 GLU A O 1
ATOM 604 N N . TYR A 1 75 ? 8.244 -12.447 -30.763 1.00 71.19 75 TYR A N 1
ATOM 605 C CA . TYR A 1 75 ? 9.222 -13.058 -29.868 1.00 71.19 75 TYR A CA 1
ATOM 606 C C . TYR A 1 75 ? 8.768 -14.404 -29.298 1.00 71.19 75 TYR A C 1
ATOM 608 O O . TYR A 1 75 ? 9.549 -15.357 -29.250 1.00 71.19 75 TYR A O 1
ATOM 616 N N . PHE A 1 76 ? 7.487 -14.537 -28.954 1.00 69.88 76 PHE A N 1
ATOM 617 C CA . PHE A 1 76 ? 6.931 -15.839 -28.583 1.00 69.88 76 PHE A CA 1
ATOM 618 C C . PHE A 1 76 ? 6.932 -16.823 -29.763 1.00 69.88 76 PHE A C 1
ATOM 620 O O . PHE A 1 76 ? 7.283 -17.989 -29.585 1.00 69.88 76 PHE A O 1
ATOM 627 N N . GLN A 1 77 ? 6.600 -16.367 -30.977 1.00 74.00 77 GLN A N 1
ATOM 628 C CA . GLN A 1 77 ? 6.619 -17.218 -32.176 1.00 74.00 77 GLN A CA 1
ATOM 629 C C . GLN A 1 77 ? 8.032 -17.685 -32.560 1.00 74.00 77 GLN A C 1
ATOM 631 O O . GLN A 1 77 ? 8.191 -18.775 -33.104 1.00 74.00 77 GLN A O 1
ATOM 636 N N . THR A 1 78 ? 9.062 -16.898 -32.240 1.00 73.94 78 THR A N 1
ATOM 637 C CA . THR A 1 78 ? 10.475 -17.223 -32.507 1.00 73.94 78 THR A CA 1
ATOM 638 C C . THR A 1 78 ? 11.132 -18.082 -31.417 1.00 73.94 78 THR A C 1
ATOM 640 O O . THR A 1 78 ? 12.319 -18.397 -31.511 1.00 73.94 78 THR A O 1
ATOM 643 N N . GLY A 1 79 ? 10.367 -18.531 -30.414 1.00 68.62 79 GLY A N 1
ATOM 644 C CA . GLY A 1 79 ? 10.822 -19.500 -29.412 1.00 68.62 79 GLY A CA 1
ATOM 645 C C . GLY A 1 79 ? 11.477 -18.889 -28.171 1.00 68.62 79 GLY A C 1
ATOM 646 O O . GLY A 1 79 ? 12.219 -19.584 -27.470 1.00 68.62 79 GLY A O 1
ATOM 647 N N . MET A 1 80 ? 11.226 -17.609 -27.878 1.00 64.56 80 MET A N 1
ATOM 648 C CA . MET A 1 80 ? 11.599 -17.038 -26.582 1.00 64.56 80 MET A CA 1
ATOM 649 C C . MET A 1 80 ? 10.730 -17.613 -25.463 1.00 64.56 80 MET A C 1
ATOM 651 O O . MET A 1 80 ? 9.518 -17.761 -25.609 1.00 64.56 80 MET A O 1
ATOM 655 N N . ALA A 1 81 ? 11.366 -17.940 -24.339 1.00 60.28 81 ALA A N 1
ATOM 656 C CA . ALA A 1 81 ? 10.741 -18.670 -23.241 1.00 60.28 81 ALA A CA 1
ATOM 657 C C . ALA A 1 81 ? 10.193 -17.748 -22.148 1.00 60.28 81 ALA A C 1
ATOM 659 O O . ALA A 1 81 ? 9.193 -18.068 -21.507 1.00 60.28 81 ALA A O 1
ATOM 660 N N . SER A 1 82 ? 10.847 -16.603 -21.928 1.00 59.28 82 SER A N 1
ATOM 661 C CA . SER A 1 82 ? 10.418 -15.624 -20.933 1.00 59.28 82 SER A CA 1
ATOM 662 C C . SER A 1 82 ? 10.854 -14.206 -21.282 1.00 59.28 82 SER A C 1
ATOM 664 O O . SER A 1 82 ? 11.897 -13.991 -21.899 1.00 59.28 82 SER A O 1
ATOM 666 N N . VAL A 1 83 ? 10.048 -13.261 -20.809 1.00 63.00 83 VAL A N 1
ATOM 667 C CA . VAL A 1 83 ? 10.178 -11.810 -20.955 1.00 63.00 83 VAL A CA 1
ATOM 668 C C . VAL A 1 83 ? 10.189 -11.241 -19.526 1.00 63.00 83 VAL A C 1
ATOM 670 O O . VAL A 1 83 ? 9.259 -11.532 -18.769 1.00 63.00 83 VAL A O 1
ATOM 673 N N . SER A 1 84 ? 11.239 -10.524 -19.099 1.00 62.81 84 SER A N 1
ATOM 674 C CA . SER A 1 84 ? 11.340 -10.006 -17.716 1.00 62.81 84 SER A CA 1
ATOM 675 C C . SER A 1 84 ? 10.595 -8.684 -17.519 1.00 62.81 84 SER A C 1
ATOM 677 O O . SER A 1 84 ? 10.257 -7.984 -18.462 1.00 62.81 84 SER A O 1
ATOM 679 N N . MET A 1 85 ? 10.236 -8.366 -16.278 1.00 66.50 85 MET A N 1
ATOM 680 C CA . MET A 1 85 ? 9.321 -7.275 -15.945 1.00 66.50 85 MET A CA 1
ATOM 681 C C . MET A 1 85 ? 10.063 -5.945 -15.745 1.00 66.50 85 MET A C 1
ATOM 683 O O . MET A 1 85 ? 10.909 -5.826 -14.860 1.00 66.50 85 MET A O 1
ATOM 687 N N . SER A 1 86 ? 9.654 -4.901 -16.470 1.00 74.31 86 SER A N 1
ATOM 688 C CA . SER A 1 86 ? 10.008 -3.516 -16.145 1.00 74.31 86 SER A CA 1
ATOM 689 C C . SER A 1 86 ? 8.960 -2.948 -15.189 1.00 74.31 86 SER A C 1
ATOM 691 O O . SER A 1 86 ? 7.777 -2.872 -15.525 1.00 74.31 86 SER A O 1
ATOM 693 N N . SER A 1 87 ? 9.362 -2.575 -13.970 1.00 77.75 87 SER A N 1
ATOM 694 C CA . SER A 1 87 ? 8.433 -2.111 -12.932 1.00 77.75 87 SER A CA 1
ATOM 695 C C . SER A 1 87 ? 8.969 -0.945 -12.109 1.00 77.75 87 SER A C 1
ATOM 697 O O . SER A 1 87 ? 10.173 -0.729 -11.995 1.00 77.75 87 SER A O 1
ATOM 699 N N . VAL A 1 88 ? 8.041 -0.193 -11.523 1.00 80.81 88 VAL A N 1
ATOM 700 C CA . VAL A 1 88 ? 8.290 0.867 -10.549 1.00 80.81 88 VAL A CA 1
ATOM 701 C C . VAL A 1 88 ? 7.452 0.585 -9.307 1.00 80.81 88 VAL A C 1
ATOM 703 O O . VAL A 1 88 ? 6.262 0.279 -9.402 1.00 80.81 88 VAL A O 1
ATOM 706 N N . ALA A 1 89 ? 8.061 0.718 -8.133 1.00 80.75 89 ALA A N 1
ATOM 707 C CA . ALA A 1 89 ? 7.414 0.500 -6.845 1.00 80.75 89 ALA A CA 1
ATOM 708 C C . ALA A 1 89 ? 7.741 1.625 -5.859 1.00 80.75 89 ALA A C 1
ATOM 710 O O . ALA A 1 89 ? 8.747 2.325 -6.000 1.00 80.75 89 ALA A O 1
ATOM 711 N N . TRP A 1 90 ? 6.888 1.793 -4.849 1.00 76.69 90 TRP A N 1
ATOM 712 C CA . TRP A 1 90 ? 7.166 2.699 -3.736 1.00 76.69 90 TRP A CA 1
ATOM 713 C C . TRP A 1 90 ? 8.223 2.105 -2.807 1.00 76.69 90 TRP A C 1
ATOM 715 O O . TRP A 1 90 ? 8.141 0.942 -2.417 1.00 76.69 90 TRP A O 1
ATOM 725 N N . ARG A 1 91 ? 9.205 2.926 -2.430 1.00 71.94 91 ARG A N 1
ATOM 726 C CA . ARG A 1 91 ? 10.248 2.544 -1.476 1.00 71.94 91 ARG A CA 1
ATOM 727 C C . ARG A 1 91 ? 9.721 2.623 -0.044 1.00 71.94 91 ARG A C 1
ATOM 729 O O . ARG A 1 91 ? 8.981 3.541 0.305 1.00 71.94 91 ARG A O 1
ATOM 736 N N . GLU A 1 92 ? 10.154 1.682 0.790 1.00 67.69 92 GLU A N 1
ATOM 737 C CA . GLU A 1 92 ? 9.777 1.613 2.201 1.00 67.69 92 GLU A CA 1
ATOM 738 C C . GLU A 1 92 ? 10.317 2.789 3.025 1.00 67.69 92 GLU A C 1
ATOM 740 O O . GLU A 1 92 ? 9.568 3.478 3.717 1.00 67.69 92 GLU A O 1
ATOM 745 N N . SER A 1 93 ? 11.615 3.047 2.944 1.00 68.00 93 SER A N 1
ATOM 746 C CA . SER A 1 93 ? 12.271 4.142 3.652 1.00 68.00 93 SER A CA 1
ATOM 747 C C . SER A 1 93 ? 13.516 4.586 2.896 1.00 68.00 93 SER A C 1
ATOM 749 O O . SER A 1 93 ? 14.114 3.812 2.149 1.00 68.00 93 SER A O 1
ATOM 751 N N . GLU A 1 94 ? 13.911 5.838 3.083 1.00 66.31 94 GLU A N 1
ATOM 752 C CA . GLU A 1 94 ? 15.182 6.387 2.617 1.00 66.31 94 GLU A CA 1
ATOM 753 C C . GLU A 1 94 ? 15.950 6.857 3.859 1.00 66.31 94 GLU A C 1
ATOM 755 O O . GLU A 1 94 ? 15.334 7.379 4.793 1.00 66.31 94 GLU A O 1
ATOM 760 N N . GLU A 1 95 ? 17.266 6.630 3.913 1.00 57.94 95 GLU A N 1
ATOM 761 C CA . GLU A 1 95 ? 18.082 7.064 5.053 1.00 57.94 95 GLU A CA 1
ATOM 762 C C . GLU A 1 95 ? 17.871 8.565 5.302 1.00 57.94 95 GLU A C 1
ATOM 764 O O . GLU A 1 95 ? 18.003 9.387 4.396 1.00 57.94 95 GLU A O 1
ATOM 769 N N . ASN A 1 96 ? 17.501 8.912 6.539 1.00 59.91 96 ASN A N 1
ATOM 770 C CA . ASN A 1 96 ? 17.235 10.279 7.001 1.00 59.91 96 ASN A CA 1
ATOM 771 C C . ASN A 1 96 ? 16.006 10.997 6.401 1.00 59.91 96 ASN A C 1
ATOM 773 O O . ASN A 1 96 ? 15.898 12.214 6.553 1.00 59.91 96 ASN A O 1
ATOM 777 N N . LYS A 1 97 ? 15.042 10.293 5.783 1.00 57.78 97 LYS A N 1
ATOM 778 C CA . LYS A 1 97 ? 13.760 10.898 5.355 1.00 57.78 97 LYS A CA 1
ATOM 779 C C . LYS A 1 97 ? 12.525 10.158 5.882 1.00 57.78 97 LYS A C 1
ATOM 781 O O . LYS A 1 97 ? 12.575 8.993 6.274 1.00 57.78 97 LYS A O 1
ATOM 786 N N . LEU A 1 98 ? 11.396 10.873 5.916 1.00 58.16 98 LEU A N 1
ATOM 787 C CA . LEU A 1 98 ? 10.075 10.326 6.248 1.00 58.16 98 LEU A CA 1
ATOM 788 C C . LEU A 1 98 ? 9.684 9.214 5.253 1.00 58.16 98 LEU A C 1
ATOM 790 O O . LEU A 1 98 ? 9.976 9.306 4.064 1.00 58.16 98 LEU A O 1
ATOM 794 N N . SER A 1 99 ? 9.028 8.159 5.752 1.00 56.94 99 SER A N 1
ATOM 795 C CA . SER A 1 99 ? 8.507 7.043 4.940 1.00 56.94 99 SER A CA 1
ATOM 796 C C . SER A 1 99 ? 7.528 7.558 3.881 1.00 56.94 99 SER A C 1
ATOM 798 O O . SER A 1 99 ? 6.620 8.316 4.212 1.00 56.94 99 SER A O 1
ATOM 800 N N . TYR A 1 100 ? 7.666 7.101 2.632 1.00 67.50 100 TYR A N 1
ATOM 801 C CA . TYR A 1 100 ? 6.790 7.508 1.523 1.00 67.50 100 TYR A CA 1
ATOM 802 C C . TYR A 1 100 ? 5.457 6.744 1.478 1.00 67.50 100 TYR A C 1
ATOM 804 O O . TYR A 1 100 ? 4.521 7.168 0.801 1.00 67.50 100 TYR A O 1
ATOM 812 N N . ALA A 1 101 ? 5.356 5.615 2.181 1.00 69.56 101 ALA A N 1
ATOM 813 C CA . ALA A 1 101 ? 4.130 4.828 2.216 1.00 69.56 101 ALA A CA 1
ATOM 814 C C . ALA A 1 101 ? 3.099 5.417 3.181 1.00 69.56 101 ALA A C 1
ATOM 816 O O . ALA A 1 101 ? 3.420 5.737 4.328 1.00 69.56 101 ALA A O 1
ATOM 817 N N . ALA A 1 102 ? 1.852 5.500 2.713 1.00 77.50 102 ALA A N 1
ATOM 818 C CA . ALA A 1 102 ? 0.714 5.883 3.534 1.00 77.50 102 ALA A CA 1
ATOM 819 C C . ALA A 1 102 ? 0.493 4.847 4.643 1.00 77.50 102 ALA A C 1
ATOM 821 O O . ALA A 1 102 ? 0.562 3.637 4.399 1.00 77.50 102 ALA A O 1
ATOM 822 N N . CYS A 1 103 ? 0.222 5.342 5.848 1.00 80.69 103 CYS A N 1
ATOM 823 C CA . CYS A 1 103 ? 0.048 4.516 7.027 1.00 80.69 103 CYS A CA 1
ATOM 824 C C . CYS A 1 103 ? -1.245 4.846 7.759 1.00 80.69 103 CYS A C 1
ATOM 82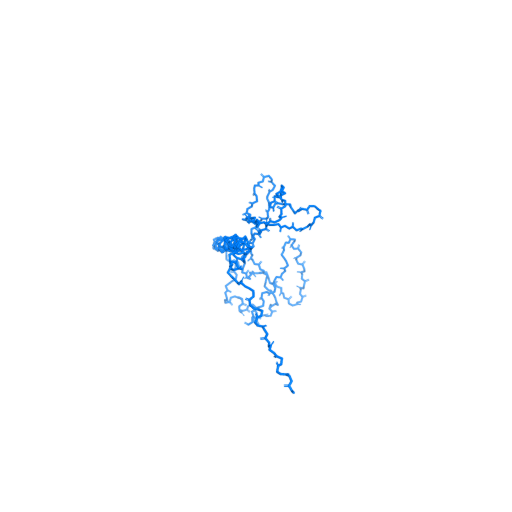6 O O . CYS A 1 103 ? -1.525 6.011 8.038 1.00 80.69 103 CYS A O 1
ATOM 828 N N . TYR A 1 104 ? -2.012 3.810 8.082 1.00 85.75 104 TYR A N 1
ATOM 829 C CA . TYR A 1 104 ? -3.321 3.926 8.710 1.00 85.75 104 TYR A CA 1
ATOM 830 C C . TYR A 1 104 ? -3.338 3.133 10.013 1.00 85.75 104 TYR A C 1
ATOM 832 O O . TYR A 1 104 ? -3.174 1.916 9.982 1.00 85.75 104 TYR A O 1
ATOM 840 N N . LYS A 1 105 ? -3.547 3.808 11.149 1.00 84.19 105 LYS A N 1
ATOM 841 C CA . LYS A 1 105 ? -3.697 3.167 12.465 1.00 84.19 105 LYS A CA 1
ATOM 842 C C . LYS A 1 105 ? -5.127 2.652 12.628 1.00 84.19 105 LYS A C 1
ATOM 844 O O . LYS A 1 105 ? -6.087 3.410 12.488 1.00 84.19 105 LYS A O 1
ATOM 849 N N . ILE A 1 106 ? -5.270 1.369 12.932 1.00 82.12 106 ILE A N 1
ATOM 850 C CA . ILE A 1 106 ? -6.520 0.765 13.380 1.00 82.12 106 ILE A CA 1
ATOM 851 C C . ILE A 1 106 ? -6.580 0.952 14.893 1.00 82.12 106 ILE A C 1
ATOM 853 O O . ILE A 1 106 ? -5.847 0.304 15.634 1.00 82.12 106 ILE A O 1
ATOM 857 N N . ASN A 1 107 ? -7.464 1.830 15.361 1.00 74.81 107 ASN A N 1
ATOM 858 C CA . ASN A 1 107 ? -7.711 1.954 16.793 1.00 74.81 107 ASN A CA 1
ATOM 859 C C . ASN A 1 107 ? -8.407 0.684 17.280 1.00 74.81 107 ASN A C 1
ATOM 861 O O . ASN A 1 107 ? -9.476 0.344 16.777 1.00 74.81 107 ASN A O 1
ATOM 865 N N . THR A 1 108 ? -7.813 -0.009 18.246 1.00 72.31 108 THR A N 1
ATOM 866 C CA . THR A 1 108 ? -8.414 -1.180 18.889 1.00 72.31 108 THR A CA 1
ATOM 867 C C . THR A 1 108 ? -9.133 -0.755 20.173 1.00 72.31 108 T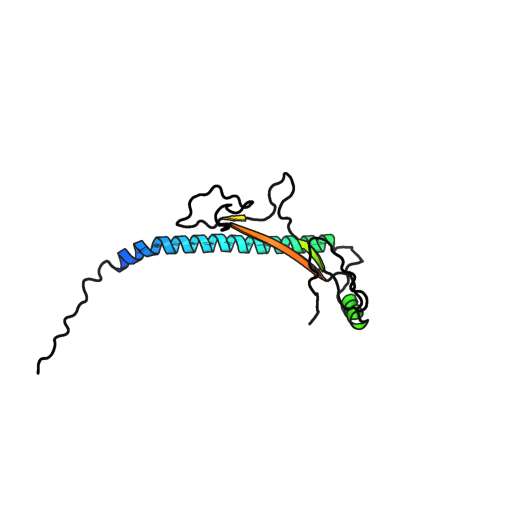HR A C 1
ATOM 869 O O . THR A 1 108 ? -8.653 0.113 20.892 1.00 72.31 108 THR A O 1
ATOM 872 N N . LEU A 1 109 ? -10.302 -1.340 20.473 1.00 65.56 109 LEU A N 1
ATOM 873 C CA . LEU A 1 109 ? -11.088 -1.004 21.680 1.00 65.56 109 LEU A CA 1
ATOM 874 C C . LEU A 1 109 ? -10.361 -1.311 22.999 1.00 65.56 109 LEU A C 1
ATOM 876 O O . LEU A 1 109 ? -10.661 -0.701 24.020 1.00 65.56 109 LEU A O 1
ATOM 880 N N . PHE A 1 110 ? -9.446 -2.280 22.975 1.00 63.59 110 PHE A N 1
ATOM 881 C CA . PHE A 1 110 ? -8.746 -2.800 24.153 1.00 63.59 110 PHE A CA 1
ATOM 882 C C . PHE A 1 110 ? -7.221 -2.704 24.029 1.00 63.59 110 PHE A C 1
ATOM 884 O O . PHE A 1 110 ? -6.507 -3.291 24.838 1.00 63.59 110 PHE A O 1
ATOM 891 N N . GLY A 1 111 ? -6.710 -2.025 23.000 1.00 60.03 111 GLY A N 1
ATOM 892 C CA . GLY A 1 111 ? -5.274 -1.833 22.849 1.00 60.03 111 GLY A CA 1
ATOM 893 C C . GLY A 1 111 ? -4.792 -0.740 23.781 1.00 60.03 111 GLY A C 1
ATOM 894 O O . GLY A 1 111 ? -5.357 0.350 23.811 1.00 60.03 111 GLY A O 1
ATOM 895 N N . THR A 1 112 ? -3.731 -1.027 24.524 1.00 56.81 112 THR A N 1
ATOM 896 C CA . THR A 1 112 ? -2.900 0.009 25.127 1.00 56.81 112 THR A CA 1
ATOM 897 C C . THR A 1 112 ? -2.425 0.952 24.024 1.00 56.81 112 THR A C 1
ATOM 899 O O . THR A 1 112 ? -2.009 0.483 22.964 1.00 56.81 112 THR A O 1
ATOM 902 N N . ASP A 1 113 ? -2.505 2.268 24.255 1.00 57.81 113 ASP A N 1
ATOM 903 C CA . ASP A 1 113 ? -1.805 3.267 23.442 1.00 57.81 113 ASP A CA 1
ATOM 904 C C . ASP A 1 113 ? -0.304 3.019 23.600 1.00 57.81 113 ASP A C 1
ATOM 906 O O . ASP A 1 113 ? 0.373 3.576 24.460 1.00 57.81 113 ASP A O 1
ATOM 910 N N . SER A 1 114 ? 0.200 2.078 22.819 1.00 58.50 114 SER A N 1
ATOM 911 C CA . SER A 1 114 ? 1.614 1.873 22.623 1.00 58.50 114 SER A CA 1
ATOM 912 C C . SER A 1 114 ? 2.152 2.999 21.746 1.00 58.50 114 SER A C 1
ATOM 914 O O . SER A 1 114 ? 1.473 3.463 20.823 1.00 58.50 114 SER A O 1
ATOM 916 N N . ASP A 1 115 ? 3.400 3.399 22.002 1.00 60.12 115 ASP A N 1
ATOM 917 C CA . ASP A 1 115 ? 4.228 4.264 21.143 1.00 60.12 115 ASP A CA 1
ATOM 918 C C . ASP A 1 115 ? 4.578 3.576 19.802 1.00 60.12 115 ASP A C 1
ATOM 920 O O . ASP A 1 115 ? 5.698 3.655 19.290 1.00 60.12 115 ASP A O 1
ATOM 924 N N . ASP A 1 116 ? 3.627 2.844 19.225 1.00 62.97 116 ASP A N 1
ATOM 925 C CA . ASP A 1 116 ? 3.823 2.132 17.980 1.00 62.97 116 ASP A CA 1
ATOM 926 C C . ASP A 1 116 ? 3.910 3.138 16.838 1.00 62.97 116 ASP A C 1
ATOM 928 O O . ASP A 1 116 ? 2.958 3.849 16.506 1.00 62.97 116 ASP A O 1
ATOM 932 N N . ASP A 1 117 ? 5.083 3.177 16.217 1.00 69.56 117 ASP A N 1
ATOM 933 C CA . ASP A 1 117 ? 5.306 3.861 14.955 1.00 69.56 117 ASP A CA 1
ATOM 934 C C . ASP A 1 117 ? 5.039 2.872 13.815 1.00 69.56 117 ASP A C 1
ATOM 936 O O . ASP A 1 117 ? 5.401 1.696 13.866 1.00 69.56 117 ASP A O 1
ATOM 940 N N . CYS A 1 118 ? 4.512 3.380 12.708 1.00 71.75 118 CYS A N 1
ATOM 941 C CA . CYS A 1 118 ? 4.346 2.642 11.460 1.00 71.75 118 CYS A CA 1
ATOM 942 C C . CYS A 1 118 ? 5.650 2.005 10.929 1.00 71.75 118 CYS A C 1
ATOM 944 O O . CYS A 1 118 ? 5.634 1.190 10.004 1.00 71.75 118 CYS A O 1
ATOM 946 N N . LYS A 1 119 ? 6.798 2.420 11.472 1.00 67.25 119 LYS A N 1
ATOM 947 C CA . LYS A 1 119 ? 8.133 1.955 11.094 1.00 67.25 119 LYS A CA 1
ATOM 948 C C . LYS A 1 119 ? 8.587 0.689 11.817 1.00 67.25 119 LYS A C 1
ATOM 950 O O . LYS A 1 119 ? 9.498 0.041 11.306 1.00 67.25 119 LYS A O 1
ATOM 955 N N . LYS A 1 120 ? 8.047 0.357 12.996 1.00 62.00 120 LYS A N 1
ATOM 956 C CA . LYS A 1 120 ? 8.542 -0.770 13.804 1.00 62.00 120 LYS A CA 1
ATOM 957 C C . LYS A 1 120 ? 7.377 -1.545 14.427 1.00 62.00 120 LYS A C 1
ATOM 959 O O . LYS A 1 120 ? 6.582 -0.937 15.134 1.00 62.00 120 LYS A O 1
ATOM 964 N N . PRO A 1 121 ? 7.268 -2.866 14.195 1.00 58.91 121 PRO A N 1
ATOM 965 C CA . PRO A 1 121 ? 6.305 -3.682 14.924 1.00 58.91 121 PRO A CA 1
ATOM 966 C C . PRO A 1 121 ? 6.691 -3.763 16.407 1.00 58.91 121 PRO A C 1
ATOM 968 O O . PRO A 1 121 ? 7.867 -3.621 16.756 1.00 58.91 121 PRO A O 1
ATOM 971 N N . GLN A 1 122 ? 5.710 -4.040 17.268 1.00 55.84 122 GLN A N 1
ATOM 972 C CA . GLN A 1 122 ? 5.961 -4.326 18.678 1.00 55.84 122 GLN A CA 1
ATOM 973 C C . GLN A 1 122 ? 6.947 -5.487 18.821 1.00 55.84 122 GLN A C 1
ATOM 975 O O . GLN A 1 122 ? 6.735 -6.567 18.262 1.00 55.84 122 GLN A O 1
ATOM 980 N N . ILE A 1 123 ? 8.016 -5.246 19.584 1.00 57.66 123 ILE A N 1
ATOM 981 C CA . ILE A 1 123 ? 9.112 -6.198 19.818 1.00 57.66 123 ILE A CA 1
ATOM 982 C C . ILE A 1 123 ? 8.599 -7.458 20.527 1.00 57.66 123 ILE A C 1
ATOM 984 O O . ILE A 1 123 ? 9.099 -8.548 20.264 1.00 57.66 123 ILE A O 1
ATOM 988 N N . GLU A 1 124 ? 7.591 -7.313 21.389 1.00 60.69 124 GLU A N 1
ATOM 989 C CA . GLU A 1 124 ? 7.096 -8.411 22.221 1.00 60.69 124 GLU A CA 1
ATOM 990 C C . GLU A 1 124 ? 6.040 -9.282 21.531 1.00 60.69 124 GLU A C 1
ATOM 992 O O . GLU A 1 124 ? 6.014 -10.480 21.792 1.00 60.69 124 GLU A O 1
ATOM 997 N N . ASP A 1 125 ? 5.214 -8.732 20.627 1.00 58.94 125 ASP A N 1
ATOM 998 C CA . ASP A 1 125 ? 4.007 -9.448 20.174 1.00 58.94 125 ASP A CA 1
ATOM 999 C C . ASP A 1 125 ? 3.821 -9.549 18.646 1.00 58.94 125 ASP A C 1
ATOM 1001 O O . ASP A 1 125 ? 2.847 -10.152 18.201 1.00 58.94 125 ASP A O 1
ATOM 1005 N N . GLN A 1 126 ? 4.722 -8.983 17.822 1.00 58.09 126 GLN A N 1
ATOM 1006 C CA . GLN A 1 126 ? 4.687 -8.963 16.335 1.00 58.09 126 GLN A CA 1
ATOM 1007 C C . GLN A 1 126 ? 3.357 -8.524 15.679 1.00 58.09 126 GLN A C 1
ATOM 1009 O O . GLN A 1 126 ? 3.235 -8.492 14.453 1.00 58.09 126 GLN A O 1
ATOM 1014 N N . LYS A 1 127 ? 2.349 -8.149 16.464 1.00 60.28 127 LYS A N 1
ATOM 1015 C CA . LYS A 1 127 ? 1.065 -7.644 15.994 1.00 60.28 127 LYS A CA 1
ATOM 1016 C C . LYS A 1 127 ? 1.219 -6.161 15.716 1.00 60.28 127 LYS A C 1
ATOM 1018 O O . LYS A 1 127 ? 1.586 -5.385 16.591 1.00 60.28 127 LYS A O 1
ATOM 1023 N N . THR A 1 128 ? 0.926 -5.773 14.483 1.00 68.69 128 THR A N 1
ATOM 1024 C CA . THR A 1 128 ? 0.853 -4.370 14.083 1.00 68.69 128 THR A CA 1
ATOM 1025 C C . THR A 1 128 ? -0.604 -3.944 13.987 1.00 68.69 128 THR A C 1
ATOM 1027 O O . THR A 1 128 ? -1.432 -4.641 13.402 1.00 68.69 128 THR A O 1
ATOM 1030 N N . GLN A 1 129 ? -0.921 -2.786 14.559 1.00 75.69 129 GLN A N 1
ATOM 1031 C CA . GLN A 1 129 ? -2.221 -2.133 14.396 1.00 75.69 129 GLN A CA 1
ATOM 1032 C C . GLN A 1 129 ? -2.252 -1.227 13.156 1.00 75.69 129 GLN A C 1
ATOM 1034 O O . GLN A 1 129 ? -3.184 -0.448 12.978 1.00 75.69 129 GLN A O 1
ATOM 1039 N N . PHE A 1 130 ? -1.232 -1.293 12.298 1.00 81.25 130 PHE A N 1
ATOM 1040 C CA . PHE A 1 130 ? -1.086 -0.397 11.161 1.00 81.25 130 PHE A CA 1
ATOM 1041 C C . PHE A 1 130 ? -1.307 -1.121 9.842 1.00 81.25 130 PHE A C 1
ATOM 1043 O O . PHE A 1 130 ? -0.733 -2.175 9.574 1.00 81.25 130 PHE A O 1
ATOM 1050 N N . ILE A 1 131 ? -2.092 -0.491 8.974 1.00 81.38 131 ILE A N 1
ATOM 1051 C CA . ILE A 1 131 ? -2.175 -0.842 7.563 1.00 81.38 131 ILE A CA 1
ATOM 1052 C C . ILE A 1 131 ? -1.184 0.050 6.828 1.00 81.38 131 ILE A C 1
ATOM 1054 O O . ILE A 1 131 ? -1.347 1.274 6.780 1.00 81.38 131 ILE A O 1
ATOM 1058 N N . ARG A 1 132 ? -0.171 -0.574 6.231 1.00 81.94 132 ARG A N 1
ATOM 1059 C CA . ARG A 1 132 ? 0.808 0.100 5.382 1.00 81.94 132 ARG A CA 1
ATOM 1060 C C . ARG A 1 132 ? 0.648 -0.378 3.954 1.00 81.94 132 ARG A C 1
ATOM 1062 O O . ARG A 1 132 ? 0.594 -1.578 3.698 1.00 81.94 132 ARG A O 1
ATOM 1069 N N . ILE A 1 133 ? 0.545 0.571 3.032 1.00 80.94 133 ILE A N 1
ATOM 1070 C CA . ILE A 1 133 ? 0.251 0.268 1.635 1.00 80.94 133 ILE A CA 1
ATOM 1071 C C . ILE A 1 133 ? 1.467 0.572 0.779 1.00 80.94 133 ILE A C 1
ATOM 1073 O O . ILE A 1 133 ? 1.978 1.694 0.777 1.00 80.94 133 ILE A O 1
ATOM 1077 N N . PHE A 1 134 ? 1.866 -0.444 0.020 1.00 79.31 134 PHE A N 1
ATOM 1078 C CA . PHE A 1 134 ? 2.861 -0.362 -1.033 1.00 79.31 134 PHE A CA 1
ATOM 1079 C C . PHE A 1 134 ? 2.231 -0.796 -2.339 1.00 79.31 134 PHE A C 1
ATOM 1081 O O . PHE A 1 134 ? 1.649 -1.876 -2.429 1.00 79.31 134 PHE A O 1
ATOM 1088 N N . THR A 1 135 ? 2.365 0.039 -3.360 1.00 80.06 135 THR A N 1
ATOM 1089 C CA . THR A 1 135 ? 1.938 -0.316 -4.708 1.00 80.06 135 THR A CA 1
ATOM 1090 C C . THR A 1 135 ? 3.153 -0.465 -5.609 1.00 80.06 135 THR A C 1
ATOM 1092 O O . THR A 1 135 ? 4.086 0.339 -5.574 1.00 80.06 135 THR A O 1
ATOM 1095 N N . ALA A 1 136 ? 3.123 -1.484 -6.452 1.00 82.12 136 ALA A N 1
ATOM 1096 C CA . ALA A 1 136 ? 4.044 -1.635 -7.562 1.00 82.12 136 ALA A CA 1
ATOM 1097 C C . ALA A 1 136 ? 3.234 -1.642 -8.857 1.00 82.12 136 ALA A C 1
ATOM 1099 O O . ALA A 1 136 ? 2.098 -2.117 -8.890 1.00 82.12 136 ALA A O 1
ATOM 1100 N N . TYR A 1 137 ? 3.806 -1.087 -9.916 1.00 83.94 137 TYR A N 1
ATOM 1101 C CA . TYR A 1 137 ? 3.253 -1.161 -11.258 1.00 83.94 137 TYR A CA 1
ATOM 1102 C C . TYR A 1 137 ? 4.366 -1.520 -12.228 1.00 83.94 137 TYR A C 1
ATOM 1104 O O . TYR A 1 137 ? 5.425 -0.896 -12.212 1.00 83.94 137 TYR A O 1
ATOM 1112 N N . GLY A 1 138 ? 4.117 -2.491 -13.097 1.00 76.75 138 GLY A N 1
ATOM 1113 C CA . GLY A 1 138 ? 5.055 -2.874 -14.136 1.00 76.75 138 GLY A CA 1
ATOM 1114 C C . GLY A 1 138 ? 4.352 -3.439 -15.353 1.00 76.75 138 GLY A C 1
ATOM 1115 O O . GLY A 1 138 ? 3.184 -3.826 -15.292 1.00 76.75 138 GLY A O 1
ATOM 1116 N N . ILE A 1 139 ? 5.090 -3.465 -16.452 1.00 76.25 139 ILE A N 1
ATOM 1117 C CA . ILE A 1 139 ? 4.741 -4.202 -17.661 1.00 76.25 139 ILE A CA 1
ATOM 1118 C C . ILE A 1 139 ? 5.853 -5.210 -17.937 1.00 76.25 139 ILE A C 1
ATOM 1120 O O . ILE A 1 139 ? 6.997 -5.037 -17.516 1.00 76.25 139 ILE A O 1
ATOM 1124 N N . CYS A 1 140 ? 5.517 -6.268 -18.653 1.00 66.31 140 CYS A N 1
ATOM 1125 C CA . CYS A 1 140 ? 6.508 -7.199 -19.171 1.00 66.31 140 CYS A CA 1
ATOM 1126 C C . CYS A 1 140 ? 7.364 -6.447 -20.213 1.00 66.31 140 CYS A C 1
ATOM 1128 O O . CYS A 1 140 ? 6.810 -5.807 -21.105 1.00 66.31 140 CYS A O 1
ATOM 1130 N N . GLY A 1 141 ? 8.682 -6.432 -20.021 1.00 61.59 141 GLY A N 1
ATOM 1131 C CA . GLY A 1 141 ? 9.686 -5.653 -20.758 1.00 61.59 141 GLY A CA 1
ATOM 1132 C C . GLY A 1 141 ? 10.782 -6.524 -21.388 1.00 61.59 141 GLY A C 1
ATOM 1133 O O . GLY A 1 141 ? 10.710 -7.739 -21.363 1.00 61.59 141 GLY A O 1
ATOM 1134 N N . GLU A 1 142 ? 11.805 -5.922 -21.989 1.00 54.00 142 GLU A N 1
ATOM 1135 C CA . GLU A 1 142 ? 12.640 -6.545 -23.034 1.00 54.00 142 GLU A CA 1
ATOM 1136 C C . GLU A 1 142 ? 13.735 -7.536 -22.592 1.00 54.00 142 GLU A C 1
ATOM 1138 O O . GLU A 1 142 ? 14.644 -7.843 -23.361 1.00 54.00 142 GLU A O 1
ATOM 1143 N N . ASP A 1 143 ? 13.713 -8.038 -21.363 1.00 57.31 143 ASP A N 1
ATOM 1144 C CA . ASP A 1 143 ? 14.726 -9.005 -20.932 1.00 57.31 143 ASP A CA 1
ATOM 1145 C C . ASP A 1 143 ? 14.320 -10.410 -21.406 1.00 57.31 143 ASP A C 1
ATOM 1147 O O . ASP A 1 143 ? 13.446 -11.054 -20.821 1.00 57.31 143 ASP A O 1
ATOM 1151 N N . TYR A 1 144 ? 14.949 -10.876 -22.485 1.00 59.19 144 TYR A N 1
ATOM 1152 C CA . TYR A 1 144 ? 14.626 -12.143 -23.139 1.00 59.19 144 TYR A CA 1
A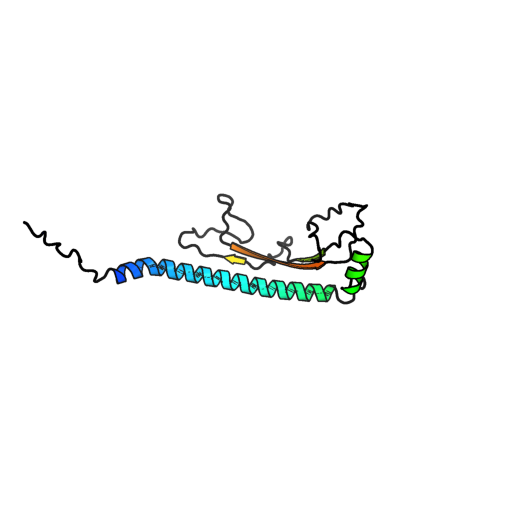TOM 1153 C C . TYR A 1 144 ? 15.494 -13.291 -22.625 1.00 59.19 144 TYR A C 1
ATOM 1155 O O . TYR A 1 144 ? 16.723 -13.207 -22.642 1.00 59.19 144 TYR A O 1
ATOM 1163 N N . MET A 1 145 ? 14.864 -14.407 -22.250 1.00 58.41 145 MET A N 1
ATOM 1164 C CA . MET A 1 145 ? 15.573 -15.674 -22.052 1.00 58.41 145 MET A CA 1
ATOM 1165 C C . MET A 1 145 ? 15.140 -16.678 -23.116 1.00 58.41 145 MET A C 1
ATOM 1167 O O . MET A 1 145 ? 13.950 -16.928 -23.335 1.00 58.41 145 MET A O 1
ATOM 1171 N N . ARG A 1 146 ? 16.126 -17.268 -23.786 1.00 53.78 146 ARG A N 1
ATOM 1172 C CA . ARG A 1 146 ? 15.933 -18.411 -24.678 1.00 53.78 146 ARG A CA 1
ATOM 1173 C C . ARG A 1 146 ? 16.014 -19.689 -23.841 1.00 53.78 146 ARG A C 1
ATOM 1175 O O . ARG A 1 146 ? 16.818 -19.735 -22.913 1.00 53.78 146 ARG A O 1
ATOM 1182 N N . ASN A 1 147 ? 15.220 -20.711 -24.179 1.00 58.44 147 ASN A N 1
ATOM 1183 C CA . ASN A 1 147 ? 15.087 -21.982 -23.434 1.00 58.44 147 ASN A CA 1
ATOM 1184 C C . ASN A 1 147 ? 16.420 -22.649 -23.024 1.00 58.44 147 ASN A C 1
ATOM 1186 O O . ASN A 1 147 ? 16.451 -23.428 -22.076 1.00 58.44 147 ASN A O 1
ATOM 1190 N N . ASP A 1 148 ? 17.519 -22.314 -23.700 1.00 56.84 148 ASP A N 1
ATOM 1191 C CA . ASP A 1 148 ? 18.834 -22.932 -23.527 1.00 56.84 148 ASP A CA 1
ATOM 1192 C C . ASP A 1 148 ? 19.730 -22.197 -22.504 1.00 56.84 148 ASP A C 1
ATOM 1194 O O . ASP A 1 148 ? 20.810 -22.682 -22.169 1.00 56.84 148 ASP A O 1
ATOM 1198 N N . GLN A 1 149 ? 19.327 -21.015 -22.016 1.00 50.38 149 GLN A N 1
ATOM 1199 C CA . GLN A 1 149 ? 20.130 -20.184 -21.112 1.00 50.38 149 GLN A CA 1
ATOM 1200 C C . GLN A 1 149 ? 19.303 -19.697 -19.922 1.00 50.38 149 GLN A C 1
ATOM 1202 O O . GLN A 1 149 ? 18.806 -18.572 -19.895 1.00 50.38 149 GLN A O 1
ATOM 1207 N N . ILE A 1 150 ? 19.210 -20.537 -18.887 1.00 48.78 150 ILE A N 1
ATOM 1208 C CA . ILE A 1 150 ? 18.810 -20.104 -17.544 1.00 48.78 150 ILE A CA 1
ATOM 1209 C C . ILE A 1 150 ? 19.977 -19.300 -16.949 1.00 48.78 150 ILE A C 1
ATOM 1211 O O . ILE A 1 150 ? 20.729 -19.780 -16.106 1.00 48.78 150 ILE A O 1
ATOM 1215 N N . ALA A 1 151 ? 20.184 -18.077 -17.435 1.00 42.56 151 ALA A N 1
ATOM 1216 C CA . ALA A 1 151 ? 21.038 -17.112 -16.762 1.00 42.56 151 ALA A CA 1
ATOM 1217 C C . ALA A 1 151 ? 20.220 -16.499 -15.621 1.00 42.56 151 ALA A C 1
ATOM 1219 O O . ALA A 1 151 ? 19.414 -15.592 -15.826 1.00 42.56 151 ALA A O 1
ATOM 1220 N N . ALA A 1 152 ? 20.392 -17.050 -14.420 1.00 42.12 152 ALA A N 1
ATOM 1221 C CA . ALA A 1 152 ? 19.879 -16.476 -13.188 1.00 42.12 152 ALA A CA 1
ATOM 1222 C C . ALA A 1 152 ? 20.487 -15.079 -12.993 1.00 42.12 152 ALA A C 1
ATOM 1224 O O . ALA A 1 152 ? 21.602 -14.932 -12.497 1.00 42.12 152 ALA A O 1
ATOM 1225 N N . TYR A 1 153 ? 19.764 -14.042 -13.412 1.00 40.72 153 TYR A N 1
ATOM 1226 C CA . TYR A 1 153 ? 20.099 -12.672 -13.056 1.00 40.72 153 TYR A CA 1
ATOM 1227 C C . TYR A 1 153 ? 19.538 -12.400 -11.655 1.00 40.72 153 TYR A C 1
ATOM 1229 O O . TYR A 1 153 ? 18.406 -11.952 -11.483 1.00 40.72 153 TYR A O 1
ATOM 1237 N N . GLU A 1 154 ? 20.340 -12.707 -10.633 1.00 37.84 154 GLU A N 1
ATOM 1238 C CA . GLU A 1 154 ? 20.133 -12.254 -9.255 1.00 37.84 154 GLU A CA 1
ATOM 1239 C C . GLU A 1 154 ? 20.299 -10.726 -9.206 1.00 37.84 154 GLU A C 1
ATOM 1241 O O . GLU A 1 154 ? 21.367 -10.183 -8.928 1.00 37.84 154 GLU A O 1
ATOM 1246 N N . ARG A 1 155 ? 19.225 -9.987 -9.501 1.00 40.19 155 ARG A N 1
ATOM 1247 C CA . ARG A 1 155 ? 19.079 -8.626 -8.981 1.00 40.19 155 ARG A CA 1
ATOM 1248 C C . ARG A 1 155 ? 18.207 -8.693 -7.740 1.00 40.19 155 ARG A C 1
ATOM 1250 O O . ARG A 1 155 ? 17.003 -8.917 -7.822 1.00 40.19 155 ARG A O 1
ATOM 1257 N N . ASN A 1 156 ? 18.858 -8.494 -6.597 1.00 35.94 156 ASN A N 1
ATOM 1258 C CA . ASN A 1 156 ? 18.263 -8.267 -5.285 1.00 35.94 156 ASN A CA 1
ATOM 1259 C C . ASN A 1 156 ? 17.115 -7.244 -5.381 1.00 35.94 156 ASN A C 1
ATOM 1261 O O . ASN A 1 156 ? 17.384 -6.047 -5.352 1.00 35.94 156 ASN A O 1
ATOM 1265 N N . ALA A 1 157 ? 15.875 -7.715 -5.571 1.00 35.75 157 ALA A N 1
ATOM 1266 C CA . ALA A 1 157 ? 14.602 -7.093 -5.166 1.00 35.75 157 ALA A CA 1
ATOM 1267 C C . ALA A 1 157 ? 13.372 -7.649 -5.911 1.00 35.75 157 ALA A C 1
ATOM 1269 O O . ALA A 1 157 ? 12.258 -7.406 -5.457 1.00 35.75 157 ALA A O 1
ATOM 1270 N N . LEU A 1 158 ? 13.511 -8.359 -7.036 1.00 41.12 158 LEU A N 1
ATOM 1271 C CA . LEU A 1 158 ? 12.347 -8.780 -7.827 1.00 41.12 158 LEU A CA 1
ATOM 1272 C C . LEU A 1 158 ? 12.534 -10.207 -8.339 1.00 41.12 158 LEU A C 1
ATOM 1274 O O . LEU A 1 158 ? 13.351 -10.459 -9.220 1.00 41.12 158 LEU A O 1
ATOM 1278 N N . GLN A 1 159 ? 11.764 -11.146 -7.785 1.00 37.88 159 GLN A N 1
ATOM 1279 C CA . GLN A 1 159 ? 11.600 -12.460 -8.403 1.00 37.88 159 GLN A CA 1
ATOM 1280 C C . GLN A 1 159 ? 11.019 -12.267 -9.816 1.00 37.88 159 GLN A C 1
ATOM 1282 O O . GLN A 1 159 ? 10.111 -11.442 -9.976 1.00 37.88 159 GLN A O 1
ATOM 1287 N N . PRO A 1 160 ? 11.509 -12.991 -10.839 1.00 40.84 160 PRO A N 1
ATOM 1288 C CA . PRO A 1 160 ? 10.946 -12.917 -12.179 1.00 40.84 160 PRO A CA 1
ATOM 1289 C C . PRO A 1 160 ? 9.494 -13.400 -12.127 1.00 40.84 160 PRO A C 1
ATOM 1291 O O . PRO A 1 160 ? 9.216 -14.587 -11.958 1.00 40.84 160 PRO A O 1
ATOM 1294 N N . VAL A 1 161 ? 8.547 -12.469 -12.238 1.00 43.69 161 VAL A N 1
ATOM 1295 C CA . VAL A 1 161 ? 7.141 -12.818 -12.432 1.00 43.69 161 VAL A CA 1
ATOM 1296 C C . VAL A 1 161 ? 7.031 -13.331 -13.857 1.00 43.69 161 VAL A C 1
ATOM 1298 O O . VAL A 1 161 ? 7.330 -12.605 -14.803 1.00 43.69 161 VAL A O 1
ATOM 1301 N N . ASN A 1 162 ? 6.650 -14.597 -14.006 1.00 46.78 162 ASN A N 1
ATOM 1302 C CA . ASN A 1 162 ? 6.507 -15.215 -15.312 1.00 46.78 162 ASN A CA 1
ATOM 1303 C C . ASN A 1 162 ? 5.338 -14.542 -16.045 1.00 46.78 162 ASN A C 1
ATOM 1305 O O . ASN A 1 162 ? 4.167 -14.814 -15.772 1.00 46.78 162 ASN A O 1
ATOM 1309 N N . CYS A 1 163 ? 5.673 -13.615 -16.935 1.00 51.84 163 CYS A N 1
ATOM 1310 C CA . CYS A 1 163 ? 4.759 -12.899 -17.811 1.00 51.84 163 CYS A CA 1
ATOM 1311 C C . CYS A 1 163 ? 4.253 -13.817 -18.937 1.00 51.84 163 CYS A C 1
ATOM 1313 O O . CYS A 1 163 ? 4.442 -13.548 -20.120 1.00 51.84 163 CYS A O 1
ATOM 1315 N N . GLY A 1 164 ? 3.642 -14.944 -18.571 1.00 43.34 164 GLY A N 1
ATOM 1316 C CA . GLY A 1 164 ? 2.998 -15.837 -19.522 1.00 43.34 164 GLY A CA 1
ATOM 1317 C C . GLY A 1 164 ? 1.717 -15.201 -20.055 1.00 43.34 164 GLY A C 1
ATOM 1318 O O . GLY A 1 164 ? 0.816 -14.872 -19.281 1.00 43.34 164 GLY A O 1
ATOM 1319 N N . VAL A 1 165 ? 1.625 -15.044 -21.373 1.00 39.09 165 VAL A N 1
ATOM 1320 C CA . VAL A 1 165 ? 0.362 -14.740 -22.054 1.00 39.09 165 VAL A CA 1
ATOM 1321 C C . VAL A 1 165 ? -0.438 -16.043 -22.110 1.00 39.09 165 VAL A C 1
ATOM 1323 O O . VAL A 1 165 ? 0.045 -17.033 -22.658 1.00 39.09 165 VAL A O 1
ATOM 1326 N N . LYS A 1 166 ? -1.620 -16.066 -21.488 1.00 35.75 166 LYS A N 1
ATOM 1327 C CA . LYS A 1 166 ? -2.628 -17.103 -21.750 1.00 35.75 166 LYS A CA 1
ATOM 1328 C C . LYS A 1 166 ? -3.371 -16.793 -23.039 1.00 35.75 166 LYS A C 1
ATOM 1330 O O . LYS A 1 166 ? -3.670 -15.595 -23.246 1.00 35.75 166 LYS A O 1
#

Sequence (166 aa):
MAARKKQNEFKNEKGQALFELIVFLPLMIFMLTIIYTVGNSINASINQVKATRRYFYYLAKGNSRLPDKLDLSEYFQTGMASVSMSSVAWRESEENKLSYAACYKINTLFGTDSDDDCKKPQIEDQKTQFIRIFTAYGICGEDYMRNDQIAAYERNALQPVNCGVK

Radius of gyration: 28.21 Å; chains: 1; bounding box: 76×48×68 Å

Secondary structure (DSSP, 8-state):
-------------TTHHHHHHHHHHHHHHHHHHHHHHHHHHHHHHHHHHHHHHHHHHHHHTT-TTSPPHHHHHHHHHTTEEEEEEEEEE--S--TTS---S-EEE---TT-------TTS--TTT----EEE---EEEEEEEEEEETT-------TT---------

pLDDT: mean 70.1, std 15.6, range [35.75, 93.5]

Foldseek 3Di:
DDDPDPDDPPPDPPCVVVVVCVVCVVVVVLVVLVCVLVVVLVVVLVVQQVVQVVVLVVVVVPVPQFDDPVRVVVCVVVQWDAFFKDKDKQDQDDVPDDGPWDKTARDDPPDDPDPDDPNDADPPPSDGRMDTDMDMDI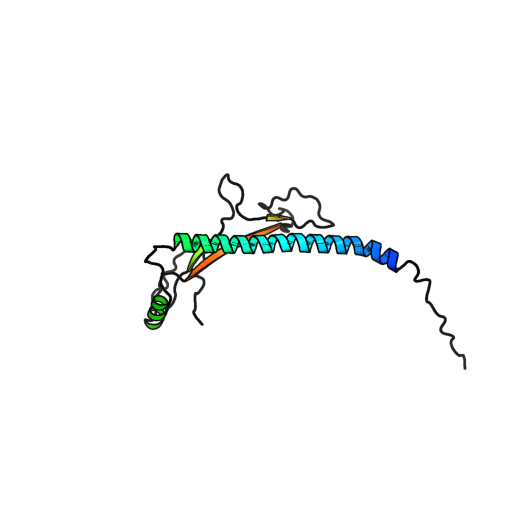DRGHDTDHPVDPPPPPDPDDDGDGPDDD